Protein AF-A0A1T4WTH7-F1 (afdb_monomer_lite)

pLDDT: mean 86.53, std 17.25, range [42.19, 98.0]

InterPro domains:
  IPR009679 Bacteriophage 186, CII-like [PF06892] (9-83)

Structure (mmCIF, N/CA/C/O backbone):
data_AF-A0A1T4WTH7-F1
#
_entry.id   AF-A0A1T4WTH7-F1
#
loop_
_atom_site.group_PDB
_atom_site.id
_atom_site.type_symbol
_atom_site.label_atom_id
_atom_site.label_alt_id
_atom_site.label_comp_id
_atom_site.label_asym_id
_atom_site.label_entity_id
_atom_site.label_seq_id
_atom_site.pdbx_PDB_ins_code
_atom_site.Cartn_x
_atom_site.Cartn_y
_atom_site.Cartn_z
_atom_site.occupancy
_atom_site.B_iso_or_equiv
_atom_site.auth_seq_id
_atom_site.auth_comp_id
_atom_site.auth_asym_id
_atom_site.auth_atom_id
_atom_site.pdbx_PDB_model_num
ATOM 1 N N . MET A 1 1 ? 14.891 14.281 -3.715 1.00 47.50 1 MET A N 1
ATOM 2 C CA . MET A 1 1 ? 13.891 13.331 -4.250 1.00 47.50 1 MET A CA 1
ATOM 3 C C . MET A 1 1 ? 14.162 11.989 -3.593 1.00 47.50 1 MET A C 1
ATOM 5 O O . MET A 1 1 ? 15.251 11.468 -3.784 1.00 47.50 1 MET A O 1
ATOM 9 N N . TYR A 1 2 ? 13.265 11.498 -2.734 1.00 53.72 2 TYR A N 1
ATOM 10 C CA . TYR A 1 2 ? 13.461 10.202 -2.073 1.00 53.72 2 TYR A CA 1
ATOM 11 C C . TYR A 1 2 ? 13.435 9.079 -3.120 1.00 53.72 2 TYR A C 1
ATOM 13 O O . TYR A 1 2 ? 12.639 9.178 -4.063 1.00 53.72 2 TYR A O 1
ATOM 21 N N . PRO A 1 3 ? 14.283 8.041 -2.996 1.00 60.25 3 PRO A N 1
ATOM 22 C CA . PRO A 1 3 ? 14.161 6.871 -3.849 1.00 60.25 3 PRO A CA 1
ATOM 23 C C . PRO A 1 3 ? 12.753 6.308 -3.656 1.00 60.25 3 PRO A C 1
ATOM 25 O O . PRO A 1 3 ? 12.346 6.011 -2.535 1.00 60.25 3 PRO A O 1
ATOM 28 N N . LYS A 1 4 ? 11.974 6.240 -4.740 1.00 75.69 4 LYS A N 1
ATOM 29 C CA . LYS A 1 4 ? 10.679 5.561 -4.700 1.00 75.69 4 LYS A CA 1
ATOM 30 C C . LYS A 1 4 ? 10.971 4.094 -4.420 1.00 75.69 4 LYS A C 1
ATOM 32 O O . LYS A 1 4 ? 11.638 3.461 -5.229 1.00 75.69 4 LYS A O 1
ATOM 37 N N . ASP A 1 5 ? 10.521 3.589 -3.282 1.00 88.50 5 ASP A N 1
ATOM 38 C CA . ASP A 1 5 ? 10.498 2.163 -2.987 1.00 88.50 5 ASP A CA 1
ATOM 39 C C . ASP A 1 5 ? 9.115 1.584 -3.320 1.00 88.50 5 ASP A C 1
ATOM 41 O O . ASP A 1 5 ? 8.173 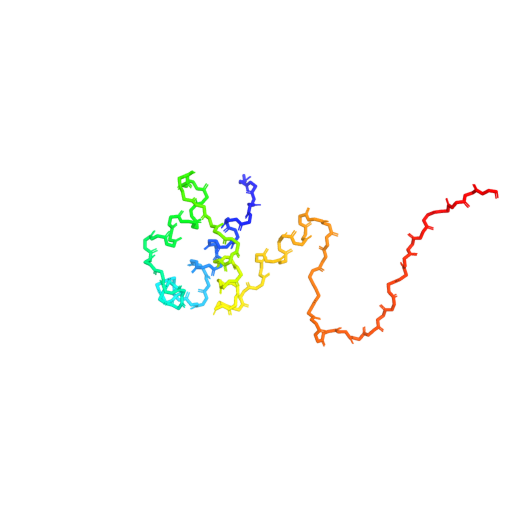2.309 -3.659 1.00 88.50 5 ASP A O 1
ATOM 45 N N . VAL A 1 6 ? 8.998 0.257 -3.273 1.00 93.00 6 VAL A N 1
ATOM 46 C CA . VAL A 1 6 ? 7.740 -0.432 -3.595 1.00 93.00 6 VAL A CA 1
ATOM 47 C C . VAL A 1 6 ? 6.621 0.038 -2.664 1.00 93.00 6 VAL A C 1
ATOM 49 O O . VAL A 1 6 ? 5.536 0.359 -3.139 1.00 93.00 6 VAL A O 1
ATOM 52 N N . THR A 1 7 ? 6.892 0.152 -1.361 1.00 94.50 7 THR A N 1
ATOM 53 C CA . THR A 1 7 ? 5.910 0.575 -0.351 1.00 94.50 7 THR A CA 1
ATOM 54 C C . THR A 1 7 ? 5.323 1.944 -0.674 1.00 94.50 7 THR A C 1
ATOM 56 O O . THR A 1 7 ? 4.107 2.115 -0.617 1.00 94.50 7 THR A O 1
ATOM 59 N N . LYS A 1 8 ? 6.151 2.909 -1.090 1.00 94.38 8 LYS A N 1
ATOM 60 C CA . LYS A 1 8 ? 5.682 4.240 -1.473 1.00 94.38 8 LYS A CA 1
ATOM 61 C C . LYS A 1 8 ? 4.797 4.207 -2.717 1.00 94.38 8 LYS A C 1
ATOM 63 O O . LYS A 1 8 ? 3.791 4.909 -2.757 1.00 94.38 8 LYS A O 1
ATOM 68 N N . VAL A 1 9 ? 5.135 3.384 -3.712 1.00 95.69 9 VAL A N 1
ATOM 69 C CA . VAL A 1 9 ? 4.296 3.217 -4.912 1.00 95.69 9 VAL A CA 1
ATOM 70 C C . VAL A 1 9 ? 2.931 2.633 -4.543 1.00 95.69 9 VAL A C 1
ATOM 72 O O . VAL A 1 9 ? 1.916 3.116 -5.032 1.00 95.69 9 VAL A O 1
ATOM 75 N N . VAL A 1 10 ? 2.889 1.651 -3.641 1.00 96.25 10 VAL A N 1
ATOM 76 C CA . VAL A 1 10 ? 1.625 1.063 -3.165 1.00 96.25 10 VAL A CA 1
ATOM 77 C C . VAL A 1 10 ? 0.814 2.081 -2.369 1.00 96.25 10 VAL A C 1
ATOM 79 O O . VAL A 1 10 ? -0.394 2.187 -2.560 1.00 96.25 10 VAL A O 1
ATOM 82 N N . GLN A 1 11 ? 1.470 2.863 -1.508 1.00 96.06 11 GLN A N 1
ATOM 83 C CA . GLN A 1 11 ? 0.822 3.939 -0.765 1.00 96.06 11 GLN A CA 1
ATOM 84 C C . GLN A 1 11 ? 0.152 4.939 -1.713 1.00 96.06 11 GLN A C 1
ATOM 86 O O . GLN A 1 11 ? -0.999 5.303 -1.493 1.00 96.06 11 GLN A O 1
ATOM 91 N N . ASP A 1 12 ? 0.846 5.354 -2.776 1.00 94.75 12 ASP A N 1
ATOM 92 C CA . ASP A 1 12 ? 0.296 6.268 -3.781 1.00 94.75 12 ASP A CA 1
ATOM 93 C C . ASP A 1 12 ? -0.899 5.643 -4.519 1.00 94.75 12 ASP A C 1
ATOM 95 O O . ASP A 1 12 ? -1.897 6.326 -4.741 1.00 94.75 12 ASP A O 1
ATOM 99 N N . SER A 1 13 ? -0.843 4.346 -4.843 1.00 94.50 13 SER A N 1
ATOM 100 C CA . SER A 1 13 ? -1.965 3.623 -5.458 1.00 94.50 13 SER A CA 1
ATOM 101 C C . SER A 1 13 ? -3.198 3.543 -4.551 1.00 94.50 13 SER A C 1
ATOM 103 O O . SER A 1 13 ? -4.316 3.637 -5.046 1.00 94.50 13 SER A O 1
ATOM 105 N N . VAL A 1 14 ? -3.021 3.393 -3.233 1.00 96.56 14 VAL A N 1
ATOM 106 C CA . VAL A 1 14 ? -4.144 3.299 -2.280 1.00 96.56 14 VAL A CA 1
ATOM 107 C C . VAL A 1 14 ? -4.693 4.673 -1.887 1.00 96.56 14 VAL A C 1
ATOM 109 O O . VAL A 1 14 ? -5.900 4.822 -1.730 1.00 96.56 14 VAL A O 1
ATOM 112 N N . LEU A 1 15 ? -3.832 5.677 -1.698 1.00 95.81 15 LEU A N 1
ATOM 113 C CA . LEU A 1 15 ? -4.245 7.004 -1.219 1.00 95.81 15 LEU A CA 1
ATOM 114 C C . LEU A 1 15 ? -4.614 7.976 -2.345 1.00 95.81 15 LEU A C 1
ATOM 116 O O . LEU A 1 15 ? -5.341 8.933 -2.094 1.00 95.81 15 LEU A O 1
ATOM 120 N N . GLY A 1 16 ? -4.093 7.763 -3.554 1.00 92.06 16 GLY A N 1
ATOM 121 C CA . GLY A 1 16 ? -4.349 8.599 -4.730 1.00 92.06 16 GLY A CA 1
ATOM 122 C C . GLY A 1 16 ? -5.094 7.879 -5.855 1.00 92.06 16 GLY A C 1
ATOM 123 O O . GLY A 1 16 ? -5.162 8.412 -6.961 1.00 92.06 16 GLY A O 1
ATOM 124 N N . GLY A 1 17 ? -5.586 6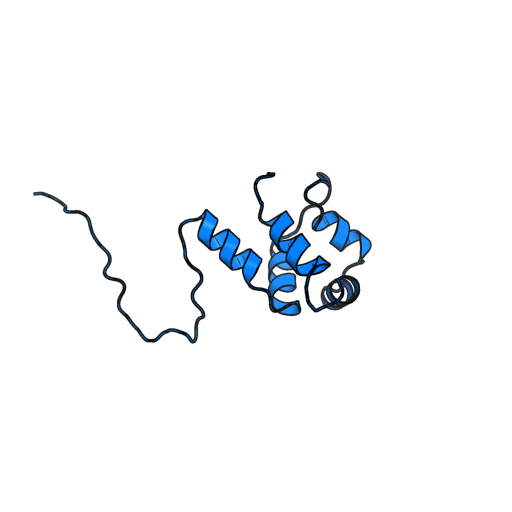.663 -5.607 1.00 91.25 17 GLY A N 1
ATOM 125 C CA . GLY A 1 17 ? -6.383 5.894 -6.560 1.00 91.25 17 GLY A CA 1
ATOM 126 C C . GLY A 1 17 ? -7.837 6.365 -6.650 1.00 91.25 17 GLY A C 1
ATOM 127 O O . GLY A 1 17 ? -8.269 7.264 -5.933 1.00 91.25 17 GLY A O 1
ATOM 128 N N . GLU A 1 18 ? -8.604 5.726 -7.534 1.00 91.25 18 GLU A N 1
ATOM 129 C CA . GLU A 1 18 ? -10.039 6.006 -7.708 1.00 91.25 18 GLU A CA 1
ATOM 130 C C . GLU A 1 18 ? -10.885 5.477 -6.538 1.00 91.25 18 GLU A C 1
ATOM 132 O O . GLU A 1 18 ? -11.898 6.072 -6.173 1.00 91.25 18 GLU A O 1
ATOM 137 N N . MET A 1 19 ? -10.455 4.367 -5.930 1.00 94.31 19 MET A N 1
ATOM 138 C CA . MET A 1 19 ? -11.111 3.765 -4.771 1.00 94.31 19 MET A CA 1
ATOM 139 C C . MET A 1 19 ? -10.660 4.451 -3.480 1.00 94.31 19 MET A C 1
ATOM 141 O O . MET A 1 19 ? -9.468 4.667 -3.260 1.00 94.31 19 MET A O 1
ATOM 145 N N . GLN A 1 20 ? -11.605 4.737 -2.582 1.00 96.44 20 GLN A N 1
ATOM 146 C CA . GLN A 1 20 ? -11.271 5.306 -1.278 1.00 96.44 20 GLN A CA 1
ATOM 147 C C . GLN A 1 20 ? -10.461 4.305 -0.447 1.00 96.44 20 GLN A C 1
ATOM 149 O O . GLN A 1 20 ? -10.833 3.140 -0.318 1.00 96.44 20 GLN A O 1
ATOM 154 N N . ALA A 1 21 ? -9.400 4.768 0.215 1.00 96.56 21 ALA A N 1
ATOM 155 C CA . ALA A 1 21 ? -8.527 3.905 1.015 1.00 96.56 21 ALA A CA 1
ATOM 156 C C . ALA A 1 21 ? -9.269 3.128 2.125 1.00 96.56 21 ALA A C 1
ATOM 158 O O . ALA A 1 21 ? -8.862 2.027 2.502 1.00 96.56 21 ALA A O 1
ATOM 159 N N . LYS A 1 22 ? -10.374 3.681 2.643 1.00 97.19 22 LYS A N 1
ATOM 160 C CA . LYS A 1 22 ? -11.237 2.989 3.608 1.00 97.19 22 LYS A CA 1
ATOM 161 C C . LYS A 1 22 ? -11.960 1.792 2.980 1.00 97.19 22 LYS A C 1
ATOM 163 O O . LYS A 1 22 ? -11.979 0.729 3.588 1.00 97.19 22 LYS A O 1
ATOM 168 N N . GLU A 1 23 ? -12.469 1.943 1.759 1.00 97.69 23 GLU A N 1
ATOM 169 C CA . GLU A 1 23 ? -13.089 0.848 1.005 1.00 97.69 23 GLU A CA 1
ATOM 170 C C . GLU A 1 23 ? -12.061 -0.246 0.675 1.00 97.69 23 GLU A C 1
ATOM 172 O O . GLU A 1 23 ? -12.351 -1.432 0.821 1.00 97.69 23 GLU A O 1
ATOM 177 N N . VAL A 1 24 ? -10.827 0.135 0.317 1.00 97.69 24 VAL A N 1
ATOM 178 C CA . VAL A 1 24 ? -9.727 -0.827 0.123 1.00 97.69 24 VAL A CA 1
ATOM 179 C C . VAL A 1 24 ? -9.504 -1.649 1.396 1.00 97.69 24 VAL A C 1
ATOM 181 O O . VAL A 1 24 ? -9.434 -2.873 1.331 1.00 97.69 24 VAL A O 1
ATOM 184 N N . ALA A 1 25 ? -9.433 -1.007 2.566 1.00 98.00 25 ALA A N 1
ATOM 185 C CA . ALA A 1 25 ? -9.251 -1.708 3.838 1.00 98.00 25 ALA A CA 1
ATOM 186 C C . ALA A 1 25 ? -10.404 -2.675 4.159 1.00 98.00 25 ALA A C 1
ATOM 188 O O . ALA A 1 25 ? -10.153 -3.799 4.598 1.00 98.00 25 ALA A O 1
ATOM 189 N N . GLU A 1 26 ? -11.646 -2.260 3.899 1.00 98.00 26 GLU A N 1
ATOM 190 C CA . GLU A 1 26 ? -12.838 -3.097 4.073 1.00 98.00 26 GLU A CA 1
ATOM 191 C C . GLU A 1 26 ? -12.788 -4.339 3.172 1.00 98.00 26 GLU A C 1
ATOM 193 O O . GLU A 1 26 ? -12.971 -5.452 3.666 1.00 98.00 26 GLU A O 1
ATOM 198 N N . ARG A 1 27 ? -12.443 -4.185 1.886 1.00 97.50 27 ARG A N 1
ATOM 199 C CA . ARG A 1 27 ? -12.291 -5.311 0.943 1.00 97.50 27 ARG A CA 1
ATOM 200 C C . ARG A 1 27 ? -11.149 -6.257 1.313 1.00 97.50 27 ARG A C 1
ATOM 202 O O . ARG A 1 27 ? -11.265 -7.458 1.103 1.00 97.50 27 ARG A O 1
ATOM 209 N N . LEU A 1 28 ? -10.074 -5.732 1.900 1.00 96.75 28 LEU A N 1
ATOM 210 C CA . LEU A 1 28 ? -8.973 -6.537 2.438 1.00 96.75 28 LEU A CA 1
ATOM 211 C C . LEU A 1 28 ? -9.332 -7.252 3.752 1.00 96.75 28 LEU A C 1
ATOM 213 O O . LEU A 1 28 ? -8.539 -8.060 4.232 1.00 96.75 28 LEU A O 1
ATOM 217 N N . GLY A 1 29 ? -10.475 -6.935 4.373 1.00 97.12 29 GLY A N 1
ATOM 218 C CA . GLY A 1 29 ? -10.845 -7.455 5.689 1.00 97.12 29 GLY A CA 1
ATOM 219 C C . GLY A 1 29 ? -9.911 -6.981 6.808 1.00 97.12 29 GLY A C 1
ATOM 220 O O . GLY A 1 29 ? -9.713 -7.694 7.791 1.00 97.12 29 GLY A O 1
ATOM 221 N N . LYS A 1 30 ? -9.297 -5.796 6.662 1.00 96.19 30 LYS A N 1
ATOM 222 C CA . LYS A 1 30 ? -8.301 -5.264 7.607 1.00 96.19 30 LYS A CA 1
ATOM 223 C C . LYS A 1 30 ? -8.750 -3.942 8.231 1.00 96.19 30 LYS A C 1
ATOM 225 O O . LYS A 1 30 ? -9.377 -3.124 7.560 1.00 96.19 30 LYS A O 1
ATOM 230 N N . PRO A 1 31 ? -8.361 -3.652 9.488 1.00 98.00 31 PRO A N 1
ATOM 231 C CA . PRO A 1 31 ? -8.559 -2.324 10.054 1.00 98.00 31 PRO A CA 1
ATOM 232 C C . PRO A 1 31 ? -7.846 -1.254 9.219 1.00 98.00 31 PRO A C 1
ATOM 234 O O . PRO A 1 31 ? -6.658 -1.384 8.913 1.00 98.00 31 PRO A O 1
ATOM 237 N N . TYR A 1 32 ? -8.551 -0.164 8.912 1.00 97.81 32 TYR A N 1
ATOM 238 C CA . TYR A 1 32 ? -8.023 0.949 8.114 1.00 97.81 32 TYR A CA 1
ATOM 239 C C . TYR A 1 32 ? -6.712 1.520 8.674 1.00 97.81 32 TYR A C 1
ATOM 241 O O . TYR A 1 32 ? -5.750 1.728 7.939 1.00 97.81 32 TYR A O 1
ATOM 249 N N . SER A 1 33 ? -6.634 1.710 9.993 1.00 97.44 33 SER A N 1
ATOM 250 C CA . SER A 1 33 ? -5.427 2.209 10.661 1.00 97.44 33 SER A CA 1
ATOM 251 C C . SER A 1 33 ? -4.237 1.258 10.515 1.00 97.44 33 SER A C 1
ATOM 253 O O . SER A 1 33 ? -3.114 1.717 10.318 1.00 97.44 33 SER A O 1
ATOM 255 N N . THR A 1 34 ? -4.468 -0.056 10.566 1.00 97.62 34 THR A N 1
ATOM 256 C CA . THR A 1 34 ? -3.427 -1.064 10.333 1.00 97.62 34 THR A CA 1
ATOM 257 C C . THR A 1 34 ? -2.907 -0.978 8.901 1.00 97.62 34 THR A C 1
ATOM 259 O O . THR A 1 34 ? -1.695 -0.908 8.711 1.00 97.62 34 THR A O 1
ATOM 262 N N . LEU A 1 35 ? -3.803 -0.893 7.909 1.00 97.75 35 LEU A N 1
ATOM 263 C CA . LEU A 1 35 ? -3.417 -0.733 6.504 1.00 97.75 35 LEU A CA 1
ATOM 264 C C . LEU A 1 35 ? -2.568 0.531 6.292 1.00 97.75 35 LEU A C 1
ATOM 266 O O . LEU A 1 35 ? -1.506 0.461 5.682 1.00 97.75 35 LEU A O 1
ATOM 270 N N . LEU A 1 36 ? -2.985 1.680 6.838 1.00 97.19 36 LEU A N 1
ATOM 271 C CA . LEU A 1 36 ? -2.228 2.929 6.696 1.00 97.19 36 LEU A CA 1
ATOM 272 C C . LEU A 1 36 ? -0.820 2.852 7.291 1.00 97.19 36 LEU A C 1
ATOM 274 O O . LEU A 1 36 ? 0.107 3.439 6.735 1.00 97.19 36 LEU A O 1
ATOM 278 N N . ARG A 1 37 ? -0.650 2.143 8.412 1.00 97.81 37 ARG A N 1
ATOM 279 C CA . ARG A 1 37 ? 0.666 1.944 9.028 1.00 97.81 37 ARG A CA 1
ATOM 280 C C . ARG A 1 37 ? 1.567 1.068 8.169 1.00 97.81 37 ARG A C 1
ATOM 282 O O . ARG A 1 37 ? 2.722 1.413 7.974 1.00 97.81 37 ARG A O 1
ATOM 289 N N . GLU A 1 38 ? 1.042 -0.023 7.619 1.00 97.06 38 GLU A N 1
ATOM 290 C CA . GLU A 1 38 ? 1.800 -0.913 6.729 1.00 97.06 38 GLU A CA 1
ATOM 291 C C . GLU A 1 38 ? 2.195 -0.240 5.408 1.00 97.06 38 GLU A C 1
ATOM 293 O O . GLU A 1 38 ? 3.261 -0.526 4.864 1.00 97.06 38 GLU A O 1
ATOM 298 N N . LEU A 1 39 ? 1.354 0.668 4.907 1.00 96.00 39 LEU A N 1
ATOM 299 C CA . LEU A 1 39 ? 1.622 1.482 3.720 1.00 96.00 39 LEU A CA 1
ATOM 300 C C . LEU A 1 39 ? 2.527 2.685 3.999 1.00 96.00 39 LEU A C 1
ATOM 302 O O . LEU A 1 39 ? 2.911 3.385 3.065 1.00 96.00 39 LEU A O 1
ATOM 306 N N . ASN A 1 40 ? 2.842 2.978 5.259 1.00 94.19 40 ASN A N 1
ATOM 307 C CA . ASN A 1 40 ? 3.685 4.108 5.602 1.00 94.19 40 ASN A CA 1
ATOM 308 C C . ASN A 1 40 ? 5.168 3.709 5.502 1.00 94.19 40 ASN A C 1
ATOM 310 O O . ASN A 1 40 ? 5.654 3.002 6.385 1.00 94.19 40 ASN A O 1
ATOM 314 N N . PRO A 1 41 ? 5.935 4.210 4.512 1.00 91.31 41 PRO A N 1
ATOM 315 C CA . PRO A 1 41 ? 7.361 3.891 4.397 1.00 91.31 41 PRO A CA 1
ATOM 316 C C . PRO A 1 41 ? 8.190 4.375 5.603 1.00 91.31 41 PRO A C 1
ATOM 318 O O . PRO A 1 41 ? 9.311 3.912 5.802 1.00 91.31 41 PRO A O 1
ATOM 321 N N . PHE A 1 42 ? 7.646 5.276 6.430 1.00 91.38 42 PHE A N 1
ATOM 322 C CA . PHE A 1 42 ? 8.299 5.786 7.637 1.00 91.38 42 PHE A CA 1
ATOM 323 C C . PHE A 1 42 ? 7.951 5.005 8.915 1.00 91.38 42 PHE A C 1
ATOM 325 O O . PHE A 1 42 ? 8.625 5.189 9.929 1.00 91.38 42 PHE A O 1
ATOM 332 N N . ASP A 1 43 ? 6.936 4.130 8.907 1.00 94.31 43 ASP A N 1
ATOM 333 C CA . ASP A 1 43 ? 6.666 3.255 10.055 1.00 94.31 43 ASP A CA 1
ATOM 334 C C . ASP A 1 43 ? 7.567 2.016 9.968 1.00 94.31 43 ASP A C 1
ATOM 336 O O . ASP A 1 43 ? 7.297 1.046 9.265 1.00 94.31 43 ASP A O 1
ATOM 340 N N . LEU A 1 44 ? 8.678 2.025 10.706 1.00 90.44 44 LEU A N 1
ATOM 341 C CA . LEU A 1 44 ? 9.615 0.900 10.709 1.00 90.44 44 LEU A CA 1
ATOM 342 C C . LEU A 1 44 ? 9.060 -0.354 11.408 1.00 90.44 44 LEU A C 1
ATOM 344 O O . LEU A 1 44 ? 9.647 -1.426 11.259 1.00 90.44 44 LEU A O 1
ATOM 348 N N . ARG A 1 45 ? 7.950 -0.234 12.149 1.00 95.44 45 ARG A N 1
ATOM 349 C CA . ARG A 1 45 ? 7.362 -1.299 12.978 1.00 95.44 45 ARG A CA 1
ATOM 350 C C . ARG A 1 45 ? 6.212 -2.029 12.289 1.00 95.44 45 ARG A C 1
ATOM 352 O O . ARG A 1 45 ? 5.781 -3.060 12.796 1.00 95.44 45 ARG A O 1
ATOM 359 N N . ALA A 1 46 ? 5.718 -1.509 11.171 1.00 95.56 46 ALA A N 1
ATOM 360 C CA . ALA A 1 46 ? 4.701 -2.140 10.344 1.00 95.56 46 ALA A CA 1
ATOM 361 C C . ALA A 1 46 ? 5.274 -2.373 8.944 1.00 95.56 46 ALA A C 1
ATOM 363 O O . ALA A 1 46 ? 5.949 -1.511 8.389 1.00 95.56 46 ALA A O 1
ATOM 364 N N . LYS A 1 47 ? 5.051 -3.559 8.379 1.00 94.44 47 LYS A N 1
ATOM 365 C CA . LYS A 1 47 ? 5.537 -3.909 7.041 1.00 94.44 47 LYS A CA 1
ATOM 366 C C . LYS A 1 47 ? 4.374 -4.397 6.206 1.00 94.44 47 LYS A C 1
ATOM 368 O O . LYS A 1 47 ? 3.570 -5.196 6.678 1.00 94.44 47 LYS A O 1
ATOM 373 N N . LEU A 1 48 ? 4.318 -3.937 4.963 1.00 95.88 48 LEU A N 1
ATOM 374 C CA . LEU A 1 48 ? 3.375 -4.461 3.993 1.00 95.88 48 LEU A CA 1
ATOM 375 C C . LEU A 1 48 ? 3.752 -5.907 3.645 1.00 95.88 48 LEU A C 1
ATOM 377 O O . LEU A 1 48 ? 4.830 -6.163 3.109 1.00 95.88 48 LEU A O 1
ATOM 381 N N . GLY A 1 49 ? 2.868 -6.851 3.966 1.00 96.12 49 GLY A N 1
ATOM 382 C CA . GLY A 1 49 ? 3.030 -8.254 3.584 1.00 96.12 49 GLY A CA 1
ATOM 383 C C . GLY A 1 49 ? 2.805 -8.470 2.085 1.00 96.12 49 GLY A C 1
ATOM 384 O O . GLY A 1 49 ? 2.017 -7.757 1.465 1.00 96.12 49 GLY A O 1
ATOM 385 N N . VAL A 1 50 ? 3.458 -9.482 1.507 1.00 96.75 50 VAL A N 1
ATOM 386 C CA . VAL A 1 50 ? 3.370 -9.788 0.064 1.00 96.75 50 VAL A CA 1
ATOM 387 C C . VAL A 1 50 ? 1.953 -10.162 -0.386 1.00 96.75 50 VAL A C 1
ATOM 389 O O . VAL A 1 50 ? 1.504 -9.700 -1.431 1.00 96.75 50 VAL A O 1
ATOM 392 N N . GLU A 1 51 ? 1.209 -10.909 0.432 1.00 97.06 51 GLU A N 1
ATOM 393 C CA . GLU A 1 51 ? -0.185 -11.264 0.131 1.00 97.06 51 GLU A CA 1
ATOM 394 C C . GLU A 1 51 ? -1.087 -10.025 0.130 1.00 97.06 51 GLU A C 1
ATOM 396 O O . GLU A 1 51 ? -1.887 -9.824 -0.778 1.00 97.06 51 GLU A O 1
ATOM 401 N N . THR A 1 52 ? -0.907 -9.130 1.108 1.00 96.62 52 THR A N 1
ATOM 402 C CA . THR A 1 52 ? -1.636 -7.853 1.150 1.00 96.62 52 THR A CA 1
ATOM 403 C C . THR A 1 52 ? -1.270 -6.964 -0.038 1.00 96.62 52 THR A C 1
ATOM 405 O O . THR A 1 52 ? -2.149 -6.335 -0.615 1.00 96.62 52 THR A O 1
ATOM 408 N N . LEU A 1 53 ? 0.003 -6.930 -0.440 1.00 97.62 53 LEU A N 1
ATOM 409 C CA . LEU A 1 53 ? 0.448 -6.224 -1.640 1.00 97.62 53 LEU A CA 1
ATOM 410 C C . LEU A 1 53 ? -0.271 -6.736 -2.896 1.00 97.62 53 LEU A C 1
ATOM 412 O O . LEU A 1 53 ? -0.780 -5.933 -3.679 1.00 97.62 53 LEU A O 1
ATOM 416 N N . LEU A 1 54 ? -0.319 -8.057 -3.091 1.00 97.50 54 LEU A N 1
ATOM 417 C CA . LEU A 1 54 ? -1.009 -8.660 -4.230 1.00 97.50 54 LEU A CA 1
ATOM 418 C C . LEU A 1 54 ? -2.500 -8.320 -4.225 1.00 97.50 54 LEU A C 1
ATOM 420 O O . LEU A 1 54 ? -3.043 -7.918 -5.254 1.00 97.50 54 LEU A O 1
ATOM 424 N N . GLU A 1 55 ? -3.143 -8.441 -3.068 1.00 97.88 55 GLU A N 1
ATOM 425 C CA . GLU A 1 55 ? -4.574 -8.198 -2.951 1.00 97.88 55 GLU A CA 1
ATOM 426 C C . GLU A 1 55 ? -4.931 -6.722 -3.159 1.00 97.88 55 GLU A C 1
ATOM 428 O O . GLU A 1 55 ? -5.915 -6.426 -3.831 1.00 97.88 55 GLU A O 1
ATOM 433 N N . ILE A 1 56 ? -4.086 -5.783 -2.710 1.00 97.38 56 ILE A N 1
ATOM 434 C CA . ILE A 1 56 ? -4.2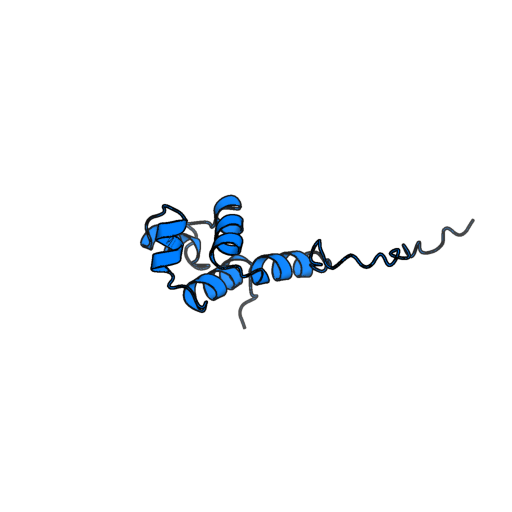36 -4.359 -3.048 1.00 97.38 56 ILE A CA 1
ATOM 435 C C . ILE A 1 56 ? -4.276 -4.175 -4.565 1.00 97.38 56 ILE A C 1
ATOM 437 O O . ILE A 1 56 ? -5.194 -3.532 -5.061 1.00 97.38 56 ILE A O 1
ATOM 441 N N . MET A 1 57 ? -3.324 -4.751 -5.307 1.00 97.00 57 MET A N 1
ATOM 442 C CA . MET A 1 57 ? -3.279 -4.609 -6.770 1.00 97.00 57 MET A CA 1
ATOM 443 C C . MET A 1 57 ? -4.505 -5.224 -7.457 1.00 97.00 57 MET A C 1
ATOM 445 O O . MET A 1 57 ? -4.952 -4.713 -8.481 1.00 97.00 57 MET A O 1
ATOM 449 N N . ARG A 1 58 ? -5.067 -6.307 -6.906 1.00 96.12 58 ARG A N 1
ATOM 450 C CA . ARG A 1 58 ? -6.294 -6.930 -7.425 1.00 96.12 58 ARG A CA 1
ATOM 451 C C . ARG A 1 58 ? -7.528 -6.078 -7.164 1.00 96.12 58 ARG A C 1
ATOM 453 O O . ARG A 1 58 ? -8.308 -5.869 -8.083 1.00 96.12 58 ARG A O 1
ATOM 460 N N . VAL A 1 59 ? -7.683 -5.586 -5.937 1.00 96.50 59 VAL A N 1
ATOM 461 C CA . VAL A 1 59 ? -8.844 -4.800 -5.502 1.00 96.50 59 VAL A CA 1
ATOM 462 C C . VAL A 1 59 ? -8.887 -3.435 -6.182 1.00 96.50 59 VAL A C 1
ATOM 464 O O . VAL A 1 59 ? -9.956 -2.983 -6.581 1.00 96.50 59 VAL A O 1
ATOM 467 N N . THR A 1 60 ? -7.737 -2.773 -6.317 1.00 95.81 60 THR A N 1
ATOM 468 C CA . THR A 1 60 ? -7.655 -1.453 -6.959 1.00 95.81 60 THR A CA 1
ATOM 469 C C . THR A 1 60 ? -7.506 -1.538 -8.473 1.00 95.81 60 THR A C 1
ATOM 471 O O . THR A 1 60 ? -7.569 -0.510 -9.142 1.00 95.81 60 THR A O 1
ATOM 474 N N . HIS A 1 61 ? -7.258 -2.736 -9.012 1.00 94.69 61 HIS A N 1
ATOM 475 C CA . HIS A 1 61 ? -6.856 -2.956 -10.401 1.00 94.69 61 HIS A CA 1
ATOM 476 C C . HIS A 1 61 ? -5.620 -2.132 -10.831 1.00 94.69 61 HIS A C 1
ATOM 478 O O . HIS A 1 61 ? -5.380 -1.949 -12.025 1.00 94.69 61 HIS A O 1
ATOM 484 N N . ASP A 1 62 ? -4.802 -1.649 -9.882 1.00 95.12 62 ASP A N 1
ATOM 485 C CA . ASP A 1 62 ? -3.598 -0.867 -10.169 1.00 95.12 62 ASP A CA 1
ATOM 486 C C . ASP A 1 62 ? -2.349 -1.761 -10.200 1.00 95.12 62 ASP A C 1
ATOM 488 O O . ASP A 1 62 ? -1.809 -2.171 -9.171 1.00 95.12 62 ASP A O 1
ATOM 492 N N . THR A 1 63 ? -1.840 -2.029 -11.404 1.00 95.50 63 THR A N 1
ATOM 493 C CA . THR A 1 63 ? -0.625 -2.829 -11.616 1.00 95.50 63 THR A CA 1
ATOM 494 C C . THR A 1 63 ? 0.674 -2.020 -11.515 1.00 95.50 63 THR A C 1
ATOM 496 O O . THR A 1 63 ? 1.751 -2.573 -11.758 1.00 95.50 63 THR A O 1
ATOM 499 N N . LYS A 1 64 ? 0.635 -0.718 -11.185 1.00 95.31 64 LYS A N 1
ATOM 500 C CA . LYS A 1 64 ? 1.848 0.114 -11.051 1.00 95.31 64 LYS A CA 1
ATOM 501 C C . LYS A 1 64 ? 2.865 -0.450 -10.053 1.00 95.31 64 LYS A C 1
ATOM 503 O O . LYS A 1 64 ? 4.047 -0.434 -10.408 1.00 95.31 64 LYS A O 1
ATOM 508 N N . PRO A 1 65 ? 2.488 -0.975 -8.865 1.00 95.94 65 PRO A N 1
ATOM 509 C CA . PRO A 1 65 ? 3.468 -1.565 -7.956 1.00 95.94 65 PRO A CA 1
ATOM 510 C C . PRO A 1 65 ? 4.191 -2.762 -8.585 1.00 95.94 65 PRO A C 1
ATOM 512 O O . PRO A 1 65 ? 5.416 -2.853 -8.506 1.00 95.94 65 PRO A O 1
ATOM 515 N N . LEU A 1 66 ? 3.467 -3.629 -9.301 1.00 96.38 66 LEU A N 1
ATOM 516 C CA . LEU A 1 66 ? 4.050 -4.767 -10.017 1.00 96.38 66 LEU A CA 1
ATOM 517 C C . LEU A 1 66 ? 4.987 -4.325 -11.147 1.00 96.38 66 LEU A C 1
ATOM 519 O O . LEU A 1 66 ? 6.105 -4.827 -11.256 1.00 96.38 66 LEU A O 1
ATOM 523 N N . ALA A 1 67 ? 4.568 -3.355 -11.962 1.00 95.75 67 ALA A N 1
ATOM 524 C CA . ALA A 1 67 ? 5.400 -2.804 -13.030 1.00 95.75 67 ALA A CA 1
ATOM 525 C C . ALA A 1 67 ? 6.675 -2.143 -12.481 1.00 95.75 67 ALA A C 1
ATOM 527 O O . ALA A 1 67 ? 7.750 -2.261 -13.072 1.00 95.75 67 ALA A O 1
ATOM 528 N N . PHE A 1 68 ? 6.567 -1.474 -11.331 1.00 96.00 68 PHE A N 1
ATOM 529 C CA . PHE A 1 68 ? 7.707 -0.903 -10.631 1.00 96.00 68 PHE A CA 1
ATOM 530 C C . PHE A 1 68 ? 8.679 -1.994 -10.160 1.00 96.00 68 PHE A C 1
ATOM 532 O O . PHE A 1 68 ? 9.870 -1.889 -10.452 1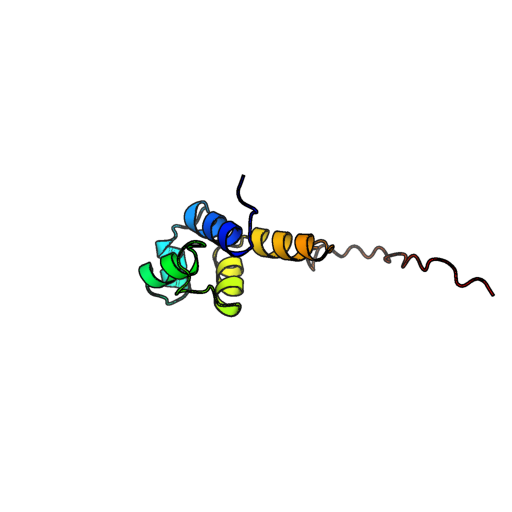.00 96.00 68 PHE A O 1
ATOM 539 N N . MET A 1 69 ? 8.188 -3.059 -9.512 1.00 95.88 69 MET A N 1
ATOM 540 C CA . MET A 1 69 ? 9.017 -4.201 -9.094 1.00 95.88 69 MET A CA 1
ATOM 541 C C . MET A 1 69 ? 9.731 -4.853 -10.283 1.00 95.88 69 MET A C 1
ATOM 543 O O . MET A 1 69 ? 10.944 -5.046 -10.237 1.00 95.88 69 MET A O 1
ATOM 547 N N . ALA A 1 70 ? 9.012 -5.105 -11.382 1.00 96.38 70 ALA A N 1
ATOM 548 C CA . ALA A 1 70 ? 9.599 -5.650 -12.604 1.00 96.38 70 ALA A CA 1
ATOM 549 C C . ALA A 1 70 ? 10.749 -4.766 -13.118 1.00 96.38 70 ALA A C 1
ATOM 551 O O . ALA A 1 70 ? 11.839 -5.269 -13.392 1.00 96.38 70 ALA A O 1
ATOM 552 N N . LYS A 1 71 ? 10.546 -3.441 -13.163 1.00 95.12 71 LYS A N 1
ATOM 553 C CA . LYS A 1 71 ? 11.571 -2.485 -13.603 1.00 95.12 71 LYS A CA 1
ATOM 554 C C . LYS A 1 71 ? 12.817 -2.507 -12.715 1.00 95.12 71 LYS A C 1
ATOM 556 O O . LYS A 1 71 ? 13.920 -2.440 -13.251 1.00 95.12 71 LYS A O 1
ATOM 561 N N . GLN A 1 72 ? 12.661 -2.615 -11.392 1.00 93.19 72 GLN A N 1
ATOM 562 C CA . GLN A 1 72 ? 13.803 -2.715 -10.468 1.00 93.19 72 GLN A CA 1
ATOM 563 C C . GLN A 1 72 ? 14.658 -3.962 -10.729 1.00 93.19 72 GLN A C 1
ATOM 565 O O . GLN A 1 72 ? 15.857 -3.952 -10.475 1.00 93.19 72 GLN A O 1
ATOM 570 N N . MET A 1 73 ? 14.056 -5.016 -11.277 1.00 94.50 73 MET A N 1
ATOM 571 C CA . MET A 1 73 ? 14.731 -6.272 -11.599 1.00 94.50 73 MET A CA 1
ATOM 572 C C . MET A 1 73 ? 15.214 -6.349 -13.060 1.00 94.50 73 MET A C 1
ATOM 574 O O . MET A 1 73 ? 15.710 -7.389 -13.480 1.00 94.50 73 MET A O 1
ATOM 578 N N . GLY A 1 74 ? 15.059 -5.282 -13.855 1.00 95.00 74 GLY A N 1
ATOM 579 C CA . GLY A 1 74 ? 15.403 -5.285 -15.284 1.00 95.00 74 GLY A CA 1
ATOM 580 C C . GLY A 1 74 ? 14.389 -6.006 -16.185 1.00 95.00 74 GLY A C 1
ATOM 581 O O . GLY A 1 74 ? 14.687 -6.276 -17.346 1.00 95.00 74 GLY A O 1
ATOM 582 N N . TYR A 1 75 ? 13.187 -6.292 -15.679 1.00 95.69 75 TYR A N 1
ATOM 583 C CA . TYR A 1 75 ? 12.085 -6.904 -16.424 1.00 95.69 75 TYR A CA 1
ATOM 584 C C . TYR A 1 75 ? 11.043 -5.861 -16.851 1.00 95.69 75 TYR A C 1
ATOM 586 O O . TYR A 1 75 ? 10.997 -4.729 -16.363 1.00 95.69 75 TYR A O 1
ATOM 594 N N . ARG A 1 76 ? 10.159 -6.260 -17.770 1.00 92.88 76 ARG A N 1
ATOM 595 C CA . ARG A 1 76 ? 8.972 -5.499 -18.174 1.00 92.88 76 ARG A CA 1
ATOM 596 C C . ARG A 1 76 ? 7.728 -6.335 -17.901 1.00 92.88 76 ARG A C 1
ATOM 598 O O . ARG A 1 76 ? 7.711 -7.518 -18.221 1.00 92.88 76 ARG A O 1
ATOM 605 N N . LEU A 1 77 ? 6.690 -5.704 -17.361 1.00 93.12 77 LEU A N 1
ATOM 606 C CA . LEU A 1 77 ? 5.379 -6.327 -17.208 1.00 93.12 77 LEU A CA 1
ATOM 607 C C . LEU A 1 77 ? 4.662 -6.379 -18.567 1.00 93.12 77 LEU A C 1
ATOM 609 O O . LEU A 1 77 ? 4.541 -5.354 -19.239 1.00 93.12 77 LEU A O 1
ATOM 613 N N . VAL A 1 78 ? 4.195 -7.564 -18.956 1.00 92.56 78 VAL A N 1
ATOM 614 C CA . VAL A 1 78 ? 3.429 -7.810 -20.185 1.00 92.56 78 VAL A CA 1
ATOM 615 C C . VAL A 1 78 ? 2.131 -8.524 -19.788 1.00 92.56 78 VAL A C 1
ATOM 617 O O . VAL A 1 78 ? 2.214 -9.539 -19.099 1.00 92.56 78 VAL A O 1
ATOM 620 N N . PRO A 1 79 ? 0.942 -8.011 -20.159 1.00 88.50 79 PRO A N 1
ATOM 621 C CA . PRO A 1 79 ? -0.324 -8.691 -19.890 1.00 88.50 79 PRO A CA 1
ATOM 622 C C . PRO A 1 79 ? -0.399 -10.063 -20.567 1.00 88.50 79 PRO A C 1
ATOM 624 O O . PRO A 1 79 ? -0.017 -10.201 -21.727 1.00 88.50 79 PRO A O 1
ATOM 627 N N . GLU A 1 80 ? -0.965 -11.056 -19.888 1.00 83.25 80 GLU A N 1
ATOM 628 C CA . GLU A 1 80 ? -1.071 -12.437 -20.385 1.00 83.25 80 GLU A CA 1
ATOM 629 C C . GLU A 1 80 ? -1.806 -12.528 -21.740 1.00 83.25 80 GLU A C 1
ATOM 631 O O . GLU A 1 80 ? -1.325 -13.158 -22.683 1.00 83.25 80 GLU A O 1
ATOM 636 N N . ASN A 1 81 ? -2.884 -11.753 -21.899 1.00 78.69 81 ASN A N 1
ATOM 637 C CA . ASN A 1 81 ? -3.686 -11.691 -23.129 1.00 78.69 81 ASN A CA 1
ATOM 638 C C . ASN A 1 81 ? -3.075 -10.816 -24.240 1.00 78.69 81 ASN A C 1
ATOM 640 O O . ASN A 1 81 ? -3.679 -10.653 -25.296 1.00 78.69 81 ASN A O 1
ATOM 644 N N . SER A 1 82 ? -1.899 -10.218 -24.016 1.00 60.53 82 SER A N 1
ATOM 645 C CA . SER A 1 82 ? -1.181 -9.436 -25.038 1.00 60.53 82 SER A CA 1
ATOM 646 C C . SER A 1 82 ? -0.165 -10.268 -25.827 1.00 60.53 82 SER A C 1
ATOM 648 O O . SER A 1 82 ? 0.607 -9.730 -26.622 1.00 60.53 82 SER A O 1
ATOM 650 N N . SER A 1 83 ? -0.187 -11.590 -25.642 1.00 53.44 83 SER A N 1
ATOM 651 C CA . SER A 1 83 ? 0.591 -12.559 -26.405 1.00 53.44 83 SER A CA 1
ATOM 652 C C . SER A 1 83 ? 0.079 -12.693 -27.849 1.00 53.44 83 SER A C 1
ATOM 654 O O . SER A 1 83 ? -0.434 -13.720 -28.272 1.00 53.44 83 SER A O 1
ATOM 656 N N . SER A 1 84 ? 0.311 -11.668 -28.674 1.00 54.44 84 SER A N 1
ATOM 657 C CA . SER A 1 84 ? 0.742 -11.961 -30.039 1.00 54.44 84 SER A CA 1
ATOM 658 C C . SER A 1 84 ? 2.170 -12.489 -29.924 1.00 54.44 84 SER A C 1
ATOM 660 O O . SER A 1 84 ? 3.086 -11.717 -29.625 1.00 54.44 84 SER A O 1
ATOM 662 N N . GLU A 1 85 ? 2.350 -13.798 -30.077 1.00 51.25 85 GLU A N 1
ATOM 663 C CA . GLU A 1 85 ? 3.656 -14.452 -30.110 1.00 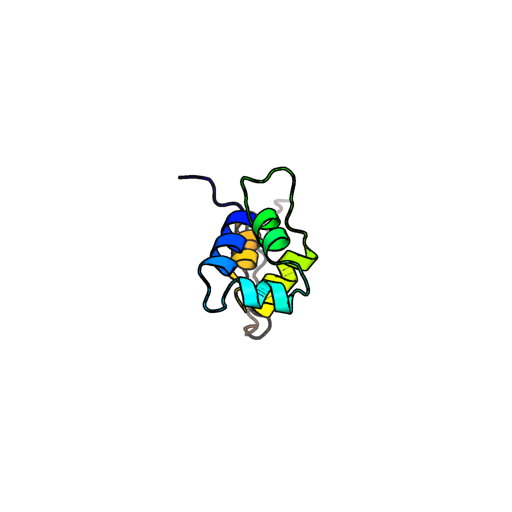51.25 85 GLU A CA 1
ATOM 664 C C . GLU A 1 85 ? 4.622 -13.670 -31.011 1.00 51.25 85 GLU A C 1
ATOM 666 O O . GLU A 1 85 ? 4.507 -13.650 -32.236 1.00 51.25 85 GLU A O 1
ATOM 671 N N . ARG A 1 86 ? 5.613 -13.015 -30.410 1.00 53.09 86 ARG A N 1
ATOM 672 C CA . ARG A 1 86 ? 6.865 -12.742 -31.107 1.00 53.09 86 ARG A CA 1
ATOM 673 C C . ARG A 1 86 ? 7.948 -13.475 -30.339 1.00 53.09 86 ARG A C 1
ATOM 675 O O . ARG A 1 86 ? 8.148 -13.157 -29.165 1.00 53.09 86 ARG A O 1
ATOM 682 N N . PRO A 1 87 ? 8.627 -14.456 -30.956 1.00 47.22 87 PRO A N 1
ATOM 683 C CA . PRO A 1 87 ? 9.683 -15.184 -30.283 1.00 47.22 87 PRO A CA 1
ATOM 684 C C . PRO A 1 87 ? 10.745 -14.179 -29.843 1.00 47.22 87 PRO A C 1
ATOM 686 O O . PRO A 1 87 ? 11.296 -13.429 -30.655 1.00 47.22 87 PRO A O 1
ATOM 689 N N . VAL A 1 88 ? 11.009 -14.140 -28.537 1.00 58.12 88 VAL A N 1
ATOM 690 C CA . VAL A 1 88 ? 12.136 -13.397 -27.983 1.00 58.12 88 VAL A CA 1
ATOM 691 C C . VAL A 1 88 ? 13.389 -14.018 -28.591 1.00 58.12 88 VAL A C 1
ATOM 693 O O . VAL A 1 88 ? 13.744 -15.151 -28.270 1.00 58.12 88 VAL A O 1
ATOM 696 N N . LYS A 1 89 ? 14.059 -13.299 -29.499 1.00 51.56 89 LYS A N 1
ATOM 697 C CA . LYS A 1 89 ? 15.412 -13.664 -29.923 1.00 51.56 89 LYS A CA 1
ATOM 698 C C . LYS A 1 89 ? 16.299 -13.558 -28.688 1.00 51.56 89 LYS A C 1
ATOM 700 O O . LYS A 1 89 ? 16.690 -12.461 -28.299 1.00 51.56 89 LYS A O 1
ATOM 705 N N . ILE A 1 90 ? 16.580 -14.694 -28.058 1.00 56.72 90 ILE A N 1
ATOM 706 C CA . ILE A 1 90 ? 17.592 -14.789 -27.012 1.00 56.72 90 ILE A CA 1
ATOM 707 C C . ILE A 1 90 ? 18.926 -14.476 -27.691 1.00 56.72 90 ILE A C 1
ATOM 709 O O . ILE A 1 90 ? 19.491 -15.311 -28.395 1.00 56.72 90 ILE A O 1
ATOM 713 N N . PHE A 1 91 ? 19.403 -13.244 -27.530 1.00 54.12 91 PHE A N 1
ATOM 714 C CA . PHE A 1 91 ? 20.758 -12.874 -27.906 1.00 54.12 91 PHE A CA 1
ATOM 715 C C . PHE A 1 91 ? 21.714 -13.653 -26.998 1.00 54.12 91 PHE A C 1
ATOM 717 O O . PHE A 1 91 ? 21.833 -13.356 -25.811 1.00 54.12 91 PHE A O 1
ATOM 724 N N . ARG A 1 92 ? 22.354 -14.689 -27.546 1.00 52.91 92 ARG A N 1
ATOM 725 C CA . ARG A 1 92 ? 23.516 -15.328 -26.928 1.00 52.91 92 ARG A CA 1
ATOM 726 C C . ARG A 1 92 ? 24.758 -14.594 -27.442 1.00 52.91 92 ARG A C 1
ATOM 728 O O . ARG A 1 92 ? 25.084 -14.777 -28.616 1.00 52.91 92 ARG A O 1
ATOM 735 N N . PRO A 1 93 ? 25.422 -13.742 -26.638 1.00 45.47 93 PRO A N 1
ATOM 736 C CA . PRO A 1 93 ? 26.732 -13.228 -27.015 1.00 45.47 93 PRO A CA 1
ATOM 737 C C . PRO A 1 93 ? 27.693 -14.413 -27.178 1.00 45.47 93 PRO A C 1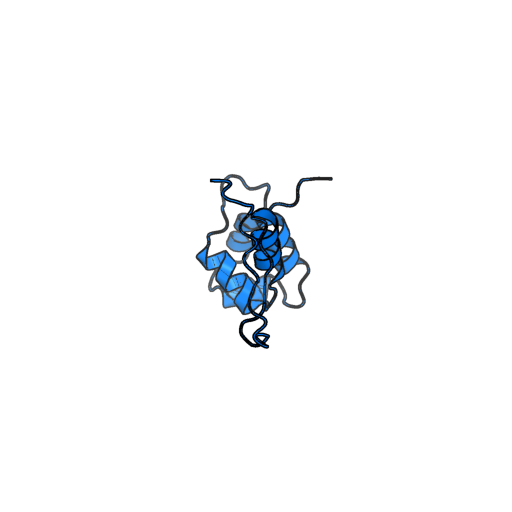
ATOM 739 O O . PRO A 1 93 ? 27.628 -15.381 -26.421 1.00 45.47 93 PRO A O 1
ATOM 742 N N . GLY A 1 94 ? 28.501 -14.350 -28.235 1.00 42.19 94 GLY A N 1
ATOM 743 C CA . GLY A 1 94 ? 29.235 -15.474 -28.802 1.00 42.19 94 GLY A CA 1
ATOM 744 C C . GLY A 1 94 ? 30.064 -16.279 -27.805 1.00 42.19 94 GLY A C 1
ATOM 745 O O . GLY A 1 94 ? 30.834 -15.736 -27.017 1.00 42.19 94 GLY A O 1
ATOM 746 N N . VAL A 1 95 ? 29.946 -17.600 -27.921 1.00 51.59 95 VAL A N 1
ATOM 747 C CA . VAL A 1 95 ? 31.011 -18.523 -27.538 1.00 51.59 95 VAL A CA 1
ATOM 748 C C . VAL A 1 95 ? 31.953 -18.571 -28.737 1.00 51.59 95 VAL A C 1
ATOM 750 O O . VAL A 1 95 ? 31.629 -19.189 -29.747 1.00 51.59 95 VAL A O 1
ATOM 753 N N . ASN A 1 96 ? 33.071 -17.851 -28.653 1.00 50.25 96 ASN A N 1
ATOM 754 C CA . ASN A 1 96 ? 34.213 -18.098 -29.528 1.00 50.25 96 ASN A CA 1
ATOM 755 C C . ASN A 1 96 ? 34.849 -19.422 -29.090 1.00 50.25 96 ASN A C 1
ATOM 757 O O . ASN A 1 96 ? 35.340 -19.512 -27.962 1.00 50.25 96 ASN A O 1
ATOM 761 N N . VAL A 1 97 ? 34.840 -20.411 -29.982 1.00 53.69 97 VAL A N 1
ATOM 762 C CA . VAL A 1 97 ? 35.808 -21.516 -30.030 1.00 53.69 97 VAL A CA 1
ATOM 763 C C . VAL A 1 97 ? 36.423 -21.549 -31.416 1.00 53.69 97 VAL A C 1
ATOM 765 O O . VAL A 1 97 ? 35.660 -21.349 -32.388 1.00 53.69 97 VAL A O 1
#

Foldseek 3Di:
DDPDDLLQQLLCLLVVAPDDVCVLCVQVVHDSVLVVLQSDPPNPPHHQDPVSSVSSCVVRVPCRSVQVVQVVVVHGDDDPVNPPDDPPPPDDDDDDD

Organism: NCBI:txid1121449

Radius of gyration: 17.65 Å; chains: 1; bounding box: 49×35×44 Å

Secondary structure (DSSP, 8-state):
-----HHHHHHHHHHSSSS-HHHHHHHTTS-HHHHHHHT-TT-TT----HHHHHHHHHHH---HHHHHHHHHTT-----GGG---------------

Sequence (97 aa):
MYPKDVTKVVQDSVLGGEMQAKEVAERLGKPYSTLLRELNPFDLRAKLGVETLLEIMRVTHDTKPLAFMAKQMGYRLVPENSSSERPVKIFRPGVNV